Protein AF-A0A537XK04-F1 (afdb_monomer_lite)

Sequence (82 aa):
MSPEPASASLVELVAAAAAAPADDLLGLTAALVAVPSVSLDEEALSGAVEARLRSRPGLDVERVGLNVVARTHLGRERRIVL

Radius of gyration: 15.16 Å; chains: 1; bounding box: 47×33×28 Å

Foldseek 3Di:
DPPDPPPDDLVNLLVQLLPPDPVPPPSNVVSLVPRDDDPVRCQSSLVSVQNNLVVDPQWDWDDDRSDIDIDHDPVDPDDDDD

Structure (mmCIF, N/CA/C/O backbone):
data_AF-A0A537XK04-F1
#
_entry.id   AF-A0A537XK04-F1
#
loop_
_atom_site.group_PDB
_atom_site.id
_atom_site.type_symbol
_atom_site.label_atom_id
_atom_site.label_alt_id
_atom_site.label_comp_id
_atom_site.label_asym_id
_atom_site.label_entity_id
_atom_site.label_seq_id
_atom_site.pdbx_PDB_ins_code
_atom_site.Cartn_x
_atom_site.Cartn_y
_atom_site.Cartn_z
_atom_site.occupancy
_atom_site.B_iso_or_equiv
_atom_site.auth_seq_id
_atom_site.auth_comp_id
_atom_site.auth_asym_id
_atom_site.auth_atom_id
_atom_site.pdbx_PDB_model_num
ATOM 1 N N . MET A 1 1 ? 31.983 -17.108 -6.695 1.00 44.81 1 MET A N 1
ATOM 2 C CA . MET A 1 1 ? 30.819 -16.897 -7.573 1.00 44.81 1 MET A CA 1
ATOM 3 C C . MET A 1 1 ? 29.598 -17.098 -6.701 1.00 44.81 1 MET A C 1
ATOM 5 O O . MET A 1 1 ? 29.181 -18.231 -6.501 1.00 44.81 1 MET A O 1
ATOM 9 N N . SER A 1 2 ? 29.154 -16.035 -6.027 1.00 45.12 2 SER A N 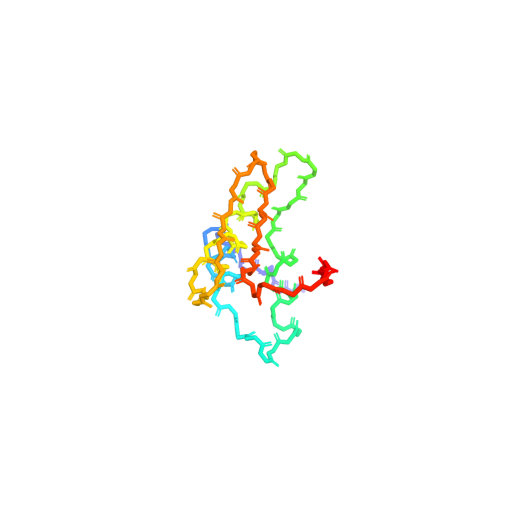1
ATOM 10 C CA . SER A 1 2 ? 27.883 -16.074 -5.299 1.00 45.12 2 SER A CA 1
ATOM 11 C C . SER A 1 2 ? 26.789 -16.397 -6.319 1.00 45.12 2 SER A C 1
ATOM 13 O O . SER A 1 2 ? 26.898 -15.900 -7.443 1.00 45.12 2 SER A O 1
ATOM 15 N N . PRO A 1 3 ? 25.801 -17.247 -5.999 1.00 54.25 3 PRO A N 1
ATOM 16 C CA . PRO A 1 3 ? 24.701 -17.483 -6.921 1.00 54.25 3 PRO A CA 1
ATOM 17 C C . PRO A 1 3 ? 24.058 -16.132 -7.241 1.00 54.25 3 PRO A C 1
ATOM 19 O O . PRO A 1 3 ? 23.774 -15.349 -6.333 1.00 54.25 3 PRO A O 1
ATOM 22 N N . GLU A 1 4 ? 23.902 -15.840 -8.531 1.00 47.44 4 GLU A N 1
ATOM 23 C CA . GLU A 1 4 ? 23.026 -14.763 -8.978 1.00 47.44 4 GLU A CA 1
ATOM 24 C C . GLU A 1 4 ? 21.654 -15.044 -8.343 1.00 47.44 4 GLU A C 1
ATOM 26 O O . GLU A 1 4 ? 21.181 -16.184 -8.451 1.00 47.44 4 GLU A O 1
ATOM 31 N N . PRO A 1 5 ? 21.049 -14.106 -7.590 1.00 54.53 5 PRO A N 1
ATOM 32 C CA . PRO A 1 5 ? 19.715 -14.346 -7.066 1.00 54.53 5 PRO A CA 1
ATOM 33 C C . PRO A 1 5 ? 18.823 -14.664 -8.266 1.00 54.53 5 PRO A C 1
ATOM 35 O O . PRO A 1 5 ? 18.845 -13.936 -9.257 1.00 54.53 5 PRO A O 1
ATOM 38 N N . ALA A 1 6 ? 18.111 -15.793 -8.206 1.00 58.56 6 ALA A N 1
ATOM 39 C CA . ALA A 1 6 ? 17.168 -16.190 -9.243 1.00 58.56 6 ALA A CA 1
ATOM 40 C C . ALA A 1 6 ? 16.326 -14.967 -9.634 1.00 58.56 6 ALA A C 1
ATOM 42 O O . ALA A 1 6 ? 15.811 -14.289 -8.744 1.00 58.56 6 ALA A O 1
ATOM 43 N N . SER A 1 7 ? 16.242 -14.661 -10.934 1.00 62.53 7 SER A N 1
ATOM 44 C CA . SER A 1 7 ? 15.406 -13.572 -11.453 1.00 62.53 7 SER A CA 1
ATOM 45 C C . SER A 1 7 ? 13.951 -13.851 -11.076 1.00 62.53 7 SER A C 1
ATOM 47 O O . SER A 1 7 ? 13.232 -14.536 -11.800 1.00 62.53 7 SER A O 1
ATOM 49 N N . ALA A 1 8 ? 13.542 -13.377 -9.901 1.00 73.62 8 ALA A N 1
ATOM 50 C CA . ALA A 1 8 ? 12.162 -13.413 -9.464 1.00 73.62 8 ALA A CA 1
ATOM 51 C C . ALA A 1 8 ? 11.359 -12.523 -10.408 1.00 73.62 8 ALA A C 1
ATOM 53 O O . ALA A 1 8 ? 11.758 -11.399 -10.727 1.00 73.62 8 ALA A O 1
ATOM 54 N N . SER A 1 9 ? 10.236 -13.039 -10.886 1.00 88.06 9 SER A N 1
ATOM 55 C CA . SER A 1 9 ? 9.358 -12.270 -11.752 1.00 88.06 9 SER A CA 1
ATOM 56 C C . SER A 1 9 ? 8.766 -11.087 -10.983 1.00 88.06 9 SER A C 1
ATOM 58 O O . SER A 1 9 ? 8.506 -11.164 -9.780 1.00 88.06 9 SER A O 1
ATOM 60 N N . LEU A 1 10 ? 8.483 -9.989 -11.688 1.00 81.81 10 LEU A N 1
ATOM 61 C CA . LEU A 1 10 ? 7.832 -8.817 -11.095 1.00 81.81 10 LEU A CA 1
ATOM 62 C C . LEU A 1 10 ? 6.519 -9.189 -10.378 1.00 81.81 10 LEU A C 1
ATOM 64 O O . LEU A 1 10 ? 6.194 -8.626 -9.337 1.00 81.81 10 LEU A O 1
ATOM 68 N N . VAL A 1 11 ? 5.799 -10.183 -10.906 1.00 87.94 11 VAL A N 1
ATOM 69 C CA . VAL A 1 11 ? 4.561 -10.715 -10.323 1.00 87.94 11 VAL A CA 1
ATOM 70 C C . VAL A 1 11 ? 4.806 -11.335 -8.945 1.00 87.94 11 VAL A C 1
ATOM 72 O O . VAL A 1 11 ? 4.046 -11.068 -8.016 1.00 87.94 11 VAL A O 1
ATOM 75 N N . GLU A 1 12 ? 5.864 -12.131 -8.78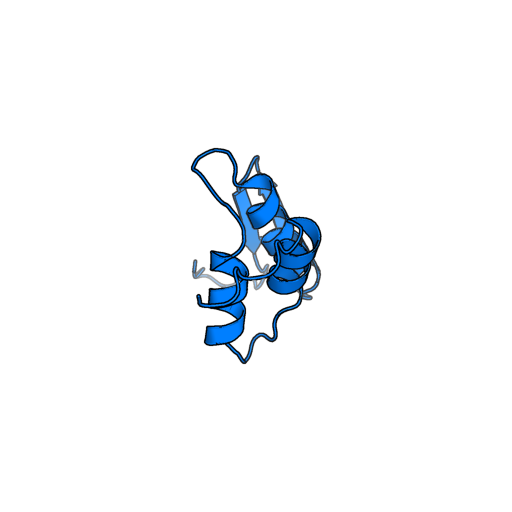7 1.00 89.31 12 GLU A N 1
ATOM 76 C CA . GLU A 1 12 ? 6.210 -12.767 -7.508 1.00 89.31 12 GLU A CA 1
ATOM 77 C C . GLU A 1 12 ? 6.621 -11.732 -6.458 1.00 89.31 12 GLU A C 1
ATOM 79 O O . GLU A 1 12 ? 6.206 -11.825 -5.302 1.00 89.31 12 GLU A O 1
ATOM 84 N N . LEU A 1 13 ? 7.374 -10.710 -6.868 1.00 87.31 13 LEU A N 1
ATOM 85 C CA . LEU A 1 13 ? 7.804 -9.622 -5.989 1.00 87.31 13 LEU A CA 1
ATOM 86 C C . LEU A 1 13 ? 6.611 -8.793 -5.496 1.00 87.31 13 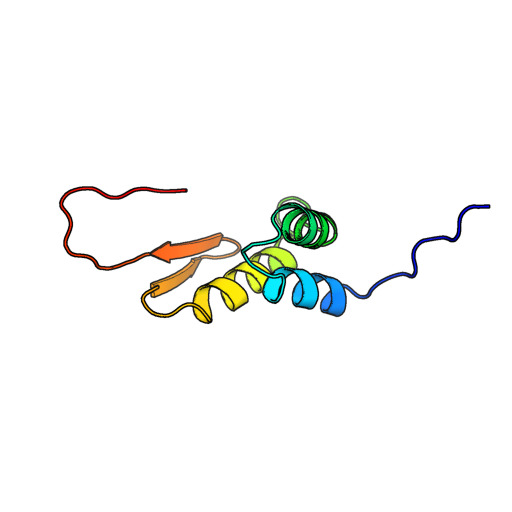LEU A C 1
ATOM 88 O O . LEU A 1 13 ? 6.475 -8.535 -4.299 1.00 87.31 13 LEU A O 1
ATOM 92 N N . VAL A 1 14 ? 5.696 -8.445 -6.404 1.00 88.88 14 VAL A N 1
ATOM 93 C CA . VAL A 1 14 ? 4.452 -7.730 -6.080 1.00 88.88 14 VAL A CA 1
ATOM 94 C C . VAL A 1 14 ? 3.560 -8.557 -5.153 1.00 88.88 14 VAL A C 1
ATOM 96 O O . VAL A 1 14 ? 3.030 -8.026 -4.175 1.00 88.88 14 VAL A O 1
ATOM 99 N N . ALA A 1 15 ? 3.418 -9.860 -5.410 1.00 87.12 15 ALA A N 1
ATOM 100 C CA . ALA A 1 15 ? 2.640 -10.749 -4.552 1.00 87.12 15 ALA A CA 1
ATOM 101 C C . ALA A 1 15 ? 3.239 -10.844 -3.140 1.00 87.12 15 ALA A C 1
ATOM 103 O O . ALA A 1 15 ? 2.502 -10.759 -2.155 1.00 87.12 15 ALA A O 1
ATOM 104 N N . ALA A 1 16 ? 4.566 -10.954 -3.029 1.00 85.50 16 ALA A N 1
ATOM 105 C CA . ALA A 1 16 ? 5.261 -10.960 -1.746 1.00 85.50 16 ALA A CA 1
ATOM 106 C C . ALA A 1 16 ? 5.037 -9.649 -0.973 1.00 85.50 16 ALA A C 1
ATOM 108 O O . ALA A 1 16 ? 4.672 -9.687 0.203 1.00 85.50 16 ALA A O 1
ATOM 109 N N . ALA A 1 17 ? 5.167 -8.495 -1.636 1.00 84.94 17 ALA A N 1
ATOM 110 C CA . ALA A 1 17 ? 4.915 -7.188 -1.029 1.00 84.94 17 ALA A CA 1
ATOM 111 C C . ALA A 1 17 ? 3.457 -7.028 -0.556 1.00 84.94 17 ALA A C 1
ATOM 113 O O . ALA A 1 17 ? 3.200 -6.510 0.534 1.00 84.94 17 ALA A O 1
ATOM 114 N N . ALA A 1 18 ? 2.489 -7.517 -1.336 1.00 89.00 18 ALA A N 1
ATOM 115 C CA . ALA A 1 18 ? 1.079 -7.471 -0.962 1.00 89.00 18 ALA A CA 1
ATOM 116 C C . ALA A 1 18 ? 0.755 -8.395 0.232 1.00 89.00 18 ALA A C 1
ATOM 118 O O . ALA A 1 18 ? -0.027 -8.018 1.113 1.00 89.00 18 ALA A O 1
ATOM 119 N N . ALA A 1 19 ? 1.368 -9.582 0.291 1.00 88.88 19 ALA A N 1
ATOM 120 C CA . ALA A 1 19 ? 1.029 -10.646 1.239 1.00 88.88 19 ALA A CA 1
ATOM 121 C C . ALA A 1 19 ? 1.865 -10.671 2.531 1.00 88.88 19 ALA A C 1
ATOM 123 O O . ALA A 1 19 ? 1.443 -11.318 3.488 1.00 88.88 19 ALA A O 1
ATOM 124 N N . ALA A 1 20 ? 3.011 -9.980 2.594 1.00 86.75 20 ALA A N 1
ATOM 125 C CA . ALA A 1 20 ? 3.939 -10.069 3.725 1.00 86.75 20 ALA A CA 1
ATOM 126 C C . ALA A 1 20 ? 3.252 -9.856 5.096 1.00 86.75 20 ALA A C 1
ATOM 128 O O . ALA A 1 20 ? 2.354 -9.020 5.214 1.00 86.75 20 ALA A O 1
ATOM 129 N N . PRO A 1 21 ? 3.623 -10.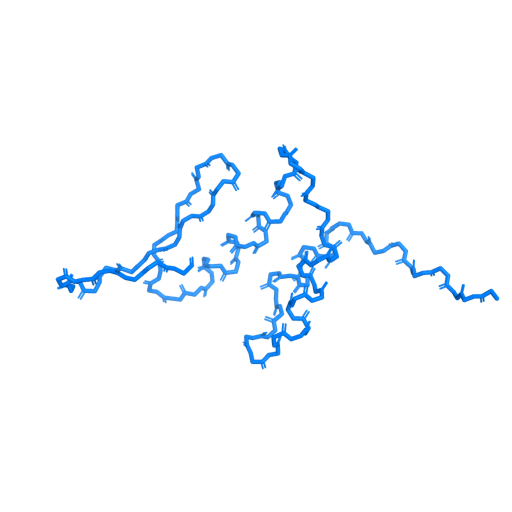587 6.154 1.00 88.25 21 PRO A N 1
ATOM 130 C CA . PRO A 1 21 ? 3.026 -10.409 7.476 1.00 88.25 21 PRO A CA 1
ATOM 131 C C . PRO A 1 21 ? 3.235 -8.985 8.020 1.00 88.25 21 PRO A C 1
ATOM 133 O O . PRO A 1 21 ? 4.219 -8.320 7.711 1.00 88.25 21 PRO A O 1
ATOM 136 N N . ALA A 1 22 ? 2.272 -8.465 8.788 1.00 83.75 22 ALA A N 1
ATOM 137 C CA . ALA A 1 22 ? 2.355 -7.099 9.325 1.00 83.75 22 ALA A CA 1
ATOM 138 C C . ALA A 1 22 ? 3.271 -6.984 10.558 1.00 83.75 22 ALA A C 1
ATOM 140 O O . ALA A 1 22 ? 3.698 -5.883 10.893 1.00 83.75 22 ALA A O 1
ATOM 141 N N . ASP A 1 23 ? 3.547 -8.102 11.223 1.00 93.06 23 ASP A N 1
ATOM 142 C CA . ASP A 1 23 ? 4.426 -8.240 12.384 1.00 93.06 23 ASP A CA 1
ATOM 143 C C . ASP A 1 23 ? 5.899 -8.501 12.014 1.00 93.06 23 ASP A C 1
ATOM 145 O O . ASP A 1 23 ? 6.766 -8.381 12.877 1.00 93.06 23 ASP A O 1
ATOM 149 N N . ASP A 1 24 ? 6.209 -8.755 10.736 1.00 94.06 24 ASP A N 1
ATOM 150 C CA . ASP A 1 24 ? 7.580 -8.831 10.214 1.00 94.06 24 ASP A CA 1
ATOM 151 C C . ASP A 1 24 ? 7.931 -7.590 9.378 1.00 94.06 24 ASP A C 1
ATOM 153 O O . ASP A 1 24 ? 7.790 -7.550 8.151 1.00 94.06 24 ASP A O 1
ATOM 157 N N . LEU A 1 25 ? 8.412 -6.550 10.059 1.00 92.81 25 LEU A N 1
ATOM 158 C CA . LEU A 1 25 ? 8.805 -5.301 9.406 1.00 92.81 25 LEU A CA 1
ATOM 159 C C . LEU A 1 25 ? 9.997 -5.475 8.459 1.00 92.81 25 LEU A C 1
ATOM 161 O O . LEU A 1 25 ? 10.053 -4.802 7.428 1.00 92.81 25 LEU A O 1
ATOM 165 N N . LEU A 1 26 ? 10.950 -6.352 8.790 1.00 95.12 26 LEU A N 1
ATOM 166 C CA . LEU A 1 26 ? 12.149 -6.537 7.976 1.00 95.12 26 LEU A CA 1
ATOM 167 C C . LEU A 1 26 ? 11.809 -7.277 6.681 1.00 95.12 26 LEU A C 1
ATOM 169 O O . LEU A 1 26 ? 12.210 -6.827 5.609 1.00 95.12 26 LEU A O 1
ATOM 173 N N . GLY A 1 27 ? 11.019 -8.351 6.770 1.00 92.88 27 GLY A N 1
ATOM 174 C CA . GLY A 1 27 ? 10.531 -9.088 5.607 1.00 92.88 27 GLY A CA 1
ATOM 175 C C . GLY A 1 27 ? 9.654 -8.232 4.696 1.00 92.88 27 GLY A C 1
ATOM 176 O O . GLY A 1 27 ? 9.869 -8.216 3.484 1.00 92.88 27 GLY A O 1
ATOM 177 N N . LEU A 1 28 ? 8.730 -7.443 5.260 1.00 93.44 28 LEU A N 1
ATOM 178 C CA . LEU A 1 28 ? 7.921 -6.503 4.476 1.00 93.44 28 LEU A CA 1
ATOM 179 C C . LEU A 1 28 ? 8.792 -5.449 3.776 1.00 93.44 28 LEU A C 1
ATOM 181 O O . LEU A 1 28 ? 8.594 -5.179 2.594 1.00 93.44 28 LEU A O 1
ATOM 185 N N . THR A 1 29 ? 9.771 -4.875 4.477 1.00 93.81 29 THR A N 1
ATOM 186 C CA . THR A 1 29 ? 10.675 -3.876 3.885 1.00 93.81 29 THR A CA 1
ATOM 187 C C . THR A 1 29 ? 11.497 -4.486 2.753 1.00 93.81 29 THR A C 1
ATOM 189 O O . THR A 1 29 ? 11.584 -3.895 1.680 1.00 93.81 29 THR A O 1
ATOM 192 N N . ALA A 1 30 ? 12.055 -5.684 2.952 1.00 94.50 30 ALA A N 1
ATOM 193 C CA . ALA A 1 30 ? 12.803 -6.389 1.916 1.00 94.50 30 ALA A CA 1
ATOM 194 C C . ALA A 1 30 ? 11.934 -6.687 0.682 1.00 94.50 30 ALA A C 1
ATOM 196 O O . ALA A 1 30 ? 12.385 -6.476 -0.442 1.00 94.50 30 ALA A O 1
ATOM 197 N N . ALA A 1 31 ? 10.681 -7.111 0.883 1.00 93.81 31 ALA A N 1
ATOM 198 C CA . ALA A 1 31 ? 9.740 -7.363 -0.206 1.00 93.81 31 ALA A CA 1
ATOM 199 C C . ALA A 1 31 ? 9.402 -6.087 -0.995 1.00 93.81 31 ALA A C 1
ATOM 201 O O . ALA A 1 31 ? 9.378 -6.123 -2.221 1.00 93.81 31 ALA A O 1
ATOM 202 N N . LEU A 1 32 ? 9.190 -4.955 -0.313 1.00 93.94 32 LEU A N 1
ATOM 203 C CA . LEU A 1 32 ? 8.930 -3.667 -0.966 1.00 93.94 32 LEU A CA 1
ATOM 204 C C . LEU A 1 32 ? 10.150 -3.166 -1.751 1.00 93.94 32 LEU A C 1
ATOM 206 O O . LEU A 1 32 ? 9.997 -2.751 -2.893 1.00 93.94 32 LEU A O 1
ATOM 210 N N . VAL A 1 33 ? 11.353 -3.244 -1.171 1.00 95.62 33 VAL A N 1
ATOM 211 C CA . VAL A 1 33 ? 12.612 -2.821 -1.820 1.00 95.62 33 VAL A CA 1
ATOM 212 C C . VAL A 1 33 ? 12.922 -3.650 -3.066 1.00 95.62 33 VAL A C 1
ATOM 214 O O . VAL A 1 33 ? 13.549 -3.151 -3.997 1.00 95.62 33 VAL A O 1
ATOM 217 N N . ALA A 1 34 ? 12.497 -4.912 -3.094 1.00 95.19 34 ALA A N 1
ATOM 218 C CA . ALA A 1 34 ? 12.718 -5.779 -4.240 1.00 95.19 34 ALA A CA 1
ATOM 219 C C . ALA A 1 34 ? 11.854 -5.402 -5.458 1.00 95.19 34 ALA A C 1
ATOM 221 O O . ALA A 1 34 ? 12.238 -5.728 -6.579 1.00 95.19 34 ALA A O 1
ATOM 222 N N . VAL A 1 35 ? 10.720 -4.714 -5.272 1.00 94.75 35 VAL A N 1
ATOM 223 C CA . VAL A 1 35 ? 9.875 -4.245 -6.380 1.00 94.75 35 VAL A CA 1
ATOM 224 C C . VAL A 1 35 ? 10.509 -2.994 -7.005 1.00 94.75 35 VAL A C 1
ATOM 226 O O . VAL A 1 35 ? 10.651 -1.985 -6.314 1.00 94.75 35 VAL A O 1
ATOM 229 N N . PRO A 1 36 ? 10.863 -3.003 -8.305 1.00 93.19 36 PRO A N 1
ATOM 230 C CA . PRO A 1 36 ? 11.336 -1.805 -8.988 1.00 93.19 36 PRO A CA 1
ATOM 231 C C . PRO A 1 36 ? 10.304 -0.674 -8.910 1.00 93.19 36 PRO A C 1
ATOM 233 O O . PRO A 1 36 ? 9.122 -0.879 -9.182 1.00 93.19 36 PRO A O 1
ATOM 236 N N . SER A 1 37 ? 10.764 0.518 -8.539 1.00 94.94 37 SER A N 1
ATOM 237 C CA . SER A 1 37 ? 9.927 1.713 -8.395 1.00 94.94 37 SER A CA 1
ATOM 238 C C . SER A 1 37 ? 10.719 2.960 -8.789 1.00 94.94 37 SER A C 1
ATOM 240 O O . SER A 1 37 ? 10.977 3.851 -7.975 1.00 94.94 37 SER A O 1
ATOM 242 N N . VAL A 1 38 ? 11.209 2.977 -10.029 1.00 95.94 38 VAL A N 1
ATOM 243 C CA . VAL A 1 38 ? 11.841 4.181 -10.579 1.00 95.94 38 VAL A CA 1
ATOM 244 C C . VAL A 1 38 ? 10.785 5.281 -10.630 1.00 95.94 38 VAL A C 1
ATOM 246 O O . VAL A 1 38 ? 9.610 4.999 -10.845 1.00 95.94 38 VAL A O 1
ATOM 249 N N . SER A 1 39 ? 11.191 6.532 -10.417 1.00 94.00 39 SER A N 1
ATOM 250 C CA . SER A 1 39 ? 10.262 7.659 -10.455 1.00 94.00 39 SER A CA 1
ATOM 251 C C . SER A 1 39 ? 9.439 7.666 -11.746 1.00 94.00 39 SER A C 1
ATOM 253 O O . SER A 1 39 ? 10.024 7.653 -12.829 1.00 94.00 39 SER A O 1
ATOM 255 N N . LEU A 1 40 ? 8.110 7.750 -11.618 1.00 92.88 40 LEU A N 1
ATOM 256 C CA . LEU A 1 40 ? 7.103 7.657 -12.693 1.00 92.88 40 LEU A CA 1
ATOM 257 C C . LEU A 1 40 ? 6.830 6.244 -13.243 1.00 92.88 40 LEU A C 1
ATOM 259 O O . LEU A 1 40 ? 6.019 6.104 -14.159 1.00 92.88 40 LEU A O 1
ATOM 263 N N . ASP A 1 41 ? 7.470 5.215 -12.694 1.00 94.88 41 ASP A N 1
ATOM 264 C CA . ASP A 1 41 ? 7.266 3.800 -13.023 1.00 94.88 41 ASP A CA 1
ATOM 265 C C . ASP A 1 41 ? 6.995 2.981 -11.748 1.00 94.88 41 ASP A C 1
ATOM 267 O O . ASP A 1 41 ? 7.595 1.941 -11.476 1.00 94.88 41 ASP A O 1
ATOM 271 N N . GLU A 1 42 ? 6.104 3.496 -10.897 1.00 95.88 42 GLU A N 1
ATOM 272 C CA . GLU A 1 42 ? 5.734 2.871 -9.625 1.00 95.88 42 GLU A CA 1
ATOM 273 C C . GLU A 1 42 ? 4.432 2.054 -9.700 1.00 95.88 42 GLU A C 1
ATOM 275 O O . GLU A 1 42 ? 3.870 1.690 -8.665 1.00 95.88 42 GLU A O 1
ATOM 280 N N . GLU A 1 43 ? 3.916 1.750 -10.895 1.00 96.56 43 GLU A N 1
ATOM 281 C CA . GLU A 1 43 ? 2.627 1.056 -11.086 1.00 96.56 43 GLU A CA 1
ATOM 282 C C . GLU A 1 43 ? 2.585 -0.296 -10.352 1.00 96.56 43 GLU A C 1
ATOM 284 O O . GLU A 1 43 ? 1.621 -0.609 -9.653 1.00 96.56 43 GLU A O 1
ATOM 289 N N . ALA A 1 44 ? 3.670 -1.070 -10.434 1.00 95.75 44 ALA A N 1
ATOM 290 C CA . ALA A 1 44 ? 3.775 -2.362 -9.761 1.00 95.75 44 ALA A CA 1
ATOM 291 C C . ALA A 1 44 ? 3.732 -2.223 -8.228 1.00 95.75 44 ALA A C 1
ATOM 293 O O . ALA A 1 44 ? 2.971 -2.922 -7.552 1.00 95.75 44 ALA A O 1
ATOM 294 N N . LEU A 1 45 ? 4.519 -1.294 -7.677 1.00 95.94 45 LEU A N 1
ATOM 295 C CA . LEU A 1 45 ? 4.593 -1.061 -6.234 1.00 95.94 45 LEU A CA 1
ATOM 296 C C . LEU A 1 45 ? 3.277 -0.487 -5.688 1.00 95.94 45 LEU A C 1
ATOM 298 O O . LEU A 1 45 ? 2.752 -0.972 -4.685 1.00 95.94 45 LEU A O 1
ATOM 302 N N . SER A 1 46 ? 2.715 0.515 -6.363 1.00 97.00 46 SER A N 1
ATOM 303 C CA . SER A 1 46 ? 1.439 1.131 -5.986 1.00 97.00 46 SER A CA 1
ATOM 304 C C . SER A 1 46 ? 0.281 0.132 -6.060 1.00 97.00 46 SER A C 1
ATOM 306 O O . SER A 1 46 ? -0.527 0.074 -5.132 1.00 97.00 46 SER A O 1
ATOM 308 N N . GLY A 1 47 ? 0.248 -0.742 -7.072 1.00 96.69 47 GLY A N 1
ATOM 309 C CA . GLY A 1 47 ? -0.706 -1.851 -7.149 1.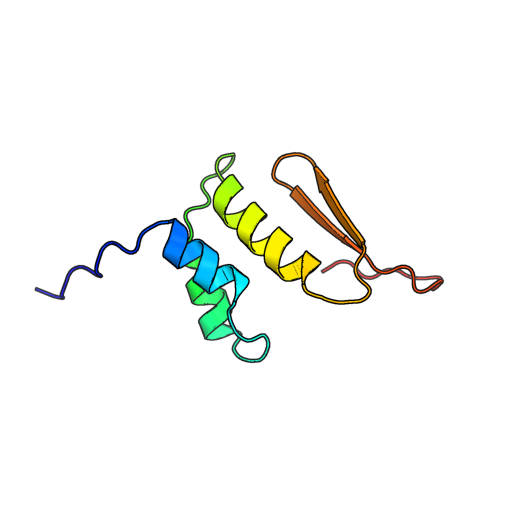00 96.69 47 GLY A CA 1
ATOM 310 C C . GLY A 1 47 ? -0.592 -2.833 -5.975 1.00 96.69 47 GLY A C 1
ATOM 311 O O . GLY A 1 47 ? -1.611 -3.227 -5.399 1.00 96.69 47 GLY A O 1
ATOM 312 N N . ALA A 1 48 ? 0.631 -3.184 -5.556 1.00 96.25 48 ALA A N 1
ATOM 313 C CA . ALA A 1 48 ? 0.860 -4.047 -4.391 1.00 96.25 48 ALA A CA 1
ATOM 314 C C . ALA A 1 48 ? 0.306 -3.422 -3.097 1.00 96.25 48 ALA A C 1
ATOM 316 O O . ALA A 1 48 ? -0.390 -4.080 -2.314 1.00 96.25 48 ALA A O 1
ATOM 317 N N . VAL A 1 49 ? 0.587 -2.132 -2.889 1.00 95.31 49 VAL A N 1
ATOM 318 C CA . VAL A 1 49 ? 0.124 -1.364 -1.725 1.00 95.31 49 VAL A CA 1
ATOM 319 C C . VAL A 1 49 ? -1.402 -1.239 -1.722 1.00 95.31 49 VAL A C 1
ATOM 321 O O . VAL A 1 49 ? -2.036 -1.485 -0.696 1.00 95.31 49 VAL A O 1
ATOM 324 N N . GLU A 1 50 ? -2.014 -0.921 -2.863 1.00 97.50 50 GLU A N 1
ATOM 325 C CA . GLU A 1 50 ? -3.469 -0.832 -3.026 1.00 97.50 50 GLU A CA 1
ATOM 326 C C . GLU A 1 50 ? -4.171 -2.153 -2.699 1.00 97.50 50 GLU A C 1
ATOM 328 O O . GLU A 1 50 ? -5.126 -2.161 -1.917 1.00 97.50 50 GLU A O 1
ATOM 333 N N . ALA A 1 51 ? -3.679 -3.275 -3.235 1.00 95.94 51 ALA A N 1
ATOM 334 C CA . ALA A 1 51 ? -4.232 -4.600 -2.964 1.00 95.94 51 ALA A CA 1
ATOM 335 C C . ALA A 1 51 ? -4.186 -4.936 -1.465 1.00 95.94 51 ALA A C 1
ATOM 337 O O . ALA A 1 51 ? -5.172 -5.404 -0.888 1.00 95.94 51 ALA A O 1
ATOM 338 N N . ARG A 1 52 ? -3.058 -4.635 -0.811 1.00 95.31 52 ARG A N 1
ATOM 339 C CA . ARG A 1 52 ? -2.879 -4.855 0.627 1.00 95.31 52 ARG A CA 1
ATOM 340 C C . ARG A 1 52 ? -3.759 -3.950 1.488 1.00 95.31 52 ARG A C 1
ATOM 342 O O . ARG A 1 52 ? -4.225 -4.380 2.538 1.00 95.31 52 ARG A O 1
ATOM 349 N N . LEU A 1 53 ? -3.981 -2.699 1.087 1.00 95.62 53 LEU A N 1
ATOM 350 C CA . LEU A 1 53 ? -4.849 -1.779 1.826 1.00 95.62 53 LEU A CA 1
ATOM 351 C C . LEU A 1 53 ? -6.326 -2.144 1.655 1.00 95.62 53 LEU A C 1
ATOM 353 O O . LEU A 1 53 ? -7.063 -2.119 2.637 1.00 95.62 53 LEU A O 1
ATOM 357 N N . ARG A 1 54 ? -6.752 -2.556 0.453 1.00 96.88 54 ARG A N 1
ATOM 358 C CA . ARG A 1 54 ? -8.135 -2.994 0.194 1.00 96.88 54 ARG A CA 1
ATOM 359 C C . ARG A 1 54 ? -8.529 -4.271 0.926 1.00 96.88 54 ARG A C 1
ATOM 361 O O . ARG A 1 54 ? -9.711 -4.462 1.195 1.00 96.88 54 ARG A O 1
ATOM 368 N N . SER A 1 55 ? -7.576 -5.138 1.267 1.00 95.06 55 SER A N 1
ATOM 369 C CA . SER A 1 55 ? -7.870 -6.335 2.065 1.00 95.06 55 SER A CA 1
ATOM 370 C C . SER A 1 55 ? -8.116 -6.030 3.549 1.00 95.06 55 SER A C 1
ATOM 372 O O . SER A 1 55 ? -8.586 -6.902 4.281 1.00 95.06 55 SER A O 1
ATOM 374 N N . ARG A 1 56 ? -7.832 -4.802 4.014 1.00 94.00 56 ARG A N 1
ATOM 375 C CA . ARG A 1 56 ? -8.029 -4.403 5.412 1.00 94.00 56 ARG A CA 1
ATOM 376 C C . ARG A 1 56 ? -9.431 -3.824 5.630 1.00 94.00 56 ARG A C 1
ATOM 378 O O . ARG A 1 56 ? -9.781 -2.817 5.013 1.00 94.00 56 ARG A O 1
ATOM 385 N N . PRO A 1 57 ? -10.228 -4.389 6.552 1.00 95.06 57 PRO A N 1
ATOM 386 C CA . PRO A 1 57 ? -11.558 -3.872 6.842 1.00 95.06 57 PRO A CA 1
ATOM 387 C C . PRO A 1 57 ? -11.492 -2.477 7.479 1.00 95.06 57 PRO A C 1
ATOM 389 O O . PRO A 1 57 ? -10.606 -2.179 8.279 1.00 95.06 57 PRO A O 1
ATOM 392 N N . GLY A 1 58 ? -12.469 -1.629 7.151 1.00 95.00 58 GLY A N 1
ATOM 393 C CA . GLY A 1 58 ? -12.604 -0.284 7.723 1.00 95.00 58 GLY A CA 1
ATOM 394 C C . GLY A 1 58 ? -11.764 0.805 7.047 1.00 95.00 58 GLY A C 1
ATOM 395 O O . GLY A 1 58 ? -11.803 1.949 7.507 1.00 95.00 58 GLY A O 1
ATOM 396 N N . LEU A 1 59 ? -11.037 0.476 5.973 1.00 97.56 59 LEU A N 1
ATOM 397 C CA . LEU A 1 59 ? -10.379 1.451 5.105 1.00 97.56 59 LEU A CA 1
ATOM 398 C C . LEU A 1 59 ? -11.229 1.734 3.865 1.00 97.56 59 LEU A C 1
ATOM 400 O O . LEU A 1 59 ? -11.671 0.814 3.183 1.00 97.56 59 LEU A O 1
ATOM 404 N N . ASP A 1 60 ? -11.406 3.016 3.564 1.00 98.06 60 ASP A N 1
ATOM 405 C CA . ASP A 1 60 ? -11.784 3.493 2.237 1.00 98.06 60 ASP A CA 1
ATOM 406 C C . ASP A 1 60 ? -10.498 3.768 1.443 1.00 98.06 60 ASP A C 1
ATOM 408 O O . ASP A 1 60 ? -9.603 4.453 1.951 1.00 98.06 60 ASP A O 1
ATOM 412 N N . VAL A 1 61 ? -10.371 3.185 0.246 1.00 98.44 61 VAL A N 1
ATOM 413 C CA . VAL A 1 61 ? -9.131 3.181 -0.550 1.00 98.44 61 VAL A CA 1
ATOM 414 C C . VAL A 1 61 ? -9.383 3.766 -1.934 1.00 98.44 61 VAL A C 1
ATOM 416 O O . VAL A 1 61 ? -10.127 3.203 -2.738 1.00 98.44 61 VAL A O 1
ATOM 419 N N . GLU A 1 62 ? -8.681 4.852 -2.232 1.00 98.25 62 GLU A N 1
ATOM 420 C CA . GLU A 1 62 ? -8.777 5.619 -3.469 1.00 98.25 62 GLU A CA 1
ATOM 421 C C . GLU A 1 62 ? -7.447 5.574 -4.236 1.00 98.25 62 GLU A C 1
ATOM 423 O O . GLU A 1 62 ? -6.367 5.671 -3.643 1.00 98.25 62 GLU A O 1
ATOM 428 N N . ARG A 1 63 ? -7.529 5.448 -5.565 1.00 97.75 63 ARG A N 1
ATOM 429 C CA . ARG A 1 63 ? -6.381 5.470 -6.478 1.00 97.75 63 ARG A CA 1
ATOM 430 C C . ARG A 1 63 ? -6.414 6.753 -7.304 1.00 97.75 63 ARG A C 1
ATOM 432 O O . ARG A 1 63 ? -7.409 7.029 -7.969 1.00 97.75 63 ARG A O 1
ATOM 439 N N . VAL A 1 64 ? -5.316 7.507 -7.288 1.00 97.38 64 VAL A N 1
ATOM 440 C CA . VAL A 1 64 ? -5.154 8.752 -8.055 1.00 97.38 64 VAL A CA 1
ATOM 441 C C . VAL A 1 64 ? -3.829 8.698 -8.817 1.00 97.38 64 VAL A C 1
ATOM 443 O O . VAL A 1 64 ? -2.765 9.026 -8.283 1.00 97.38 64 VAL A O 1
ATOM 446 N N . GLY A 1 65 ? -3.880 8.249 -10.073 1.00 95.69 65 GLY A N 1
ATOM 447 C CA . GLY A 1 65 ? -2.674 7.950 -10.852 1.00 95.69 65 GLY A CA 1
ATOM 448 C C . GLY A 1 65 ? -1.864 6.835 -10.187 1.00 95.69 65 GLY A C 1
ATOM 449 O O . GLY A 1 65 ? -2.411 5.776 -9.898 1.00 95.69 65 GLY A O 1
ATOM 450 N N . LEU A 1 66 ? -0.587 7.089 -9.890 1.00 96.31 66 LEU A N 1
ATOM 451 C CA . LEU A 1 66 ? 0.298 6.160 -9.166 1.00 96.31 66 LEU A CA 1
ATOM 452 C C . LEU A 1 66 ? 0.195 6.280 -7.633 1.00 96.31 66 LEU A C 1
ATOM 454 O O . LEU A 1 66 ? 0.867 5.557 -6.904 1.00 96.31 66 LEU A O 1
ATOM 458 N N . ASN A 1 67 ? -0.658 7.176 -7.122 1.00 96.38 67 ASN A N 1
ATOM 459 C CA . ASN A 1 67 ? -0.840 7.374 -5.686 1.00 96.38 67 ASN A CA 1
ATOM 460 C C . ASN A 1 67 ? -1.984 6.516 -5.150 1.00 96.38 67 ASN A C 1
ATOM 462 O O . ASN A 1 67 ? -3.057 6.440 -5.755 1.00 96.38 67 ASN A O 1
ATOM 466 N N . VAL A 1 68 ? -1.779 5.957 -3.960 1.00 97.56 68 VAL A N 1
ATOM 467 C CA . VAL A 1 68 ? -2.788 5.198 -3.219 1.00 97.56 68 VAL A CA 1
ATOM 468 C C . VAL A 1 68 ? -3.068 5.915 -1.908 1.00 97.56 68 VAL A C 1
ATOM 470 O O . VAL A 1 68 ? -2.156 6.151 -1.118 1.00 97.56 68 VAL A O 1
ATOM 473 N N . VAL A 1 69 ? -4.332 6.245 -1.658 1.00 97.50 69 VAL A N 1
ATOM 474 C CA . VAL A 1 69 ? -4.771 6.876 -0.411 1.00 97.50 69 VAL A CA 1
ATOM 475 C C . VAL A 1 69 ? -5.727 5.932 0.297 1.00 97.50 69 VAL A C 1
ATOM 477 O O . VAL A 1 69 ? -6.762 5.576 -0.255 1.00 97.50 69 VAL A O 1
ATOM 480 N N . ALA A 1 70 ? -5.415 5.561 1.538 1.00 98.00 70 ALA A N 1
ATOM 481 C CA . ALA A 1 70 ? -6.337 4.838 2.408 1.00 98.00 70 ALA A CA 1
ATOM 482 C C . ALA A 1 70 ? -6.711 5.689 3.622 1.00 98.00 70 ALA A C 1
ATOM 484 O O . ALA A 1 70 ? -5.857 6.327 4.239 1.00 98.00 70 ALA A O 1
ATOM 485 N N . ARG A 1 71 ? -7.996 5.701 3.978 1.00 97.75 71 ARG A N 1
ATOM 486 C CA . ARG A 1 71 ? -8.525 6.519 5.073 1.00 97.75 71 ARG A CA 1
ATOM 487 C C . ARG A 1 71 ? -9.568 5.771 5.890 1.00 97.75 71 ARG A C 1
ATOM 489 O O . ARG A 1 71 ? -10.247 4.879 5.401 1.00 97.75 71 ARG A O 1
ATOM 496 N N . THR A 1 72 ? -9.729 6.189 7.139 1.00 97.56 72 THR A N 1
A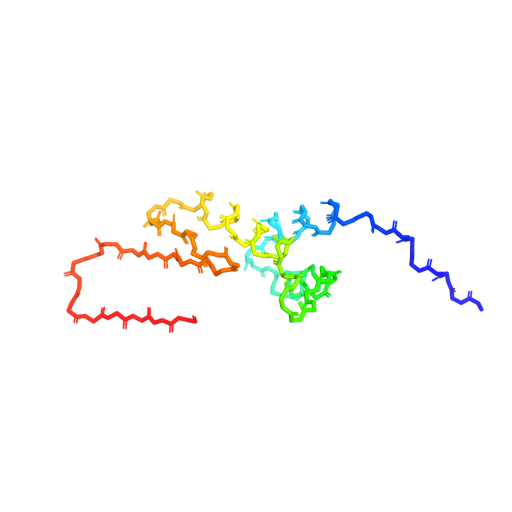TOM 497 C CA . THR A 1 72 ? -10.827 5.759 8.010 1.00 97.56 72 THR A CA 1
ATOM 498 C C . THR A 1 72 ? -11.831 6.899 8.208 1.00 97.56 72 THR A C 1
ATOM 500 O O . THR A 1 72 ? -11.478 8.086 8.182 1.00 97.56 72 THR A O 1
ATOM 503 N N . HIS A 1 73 ? -13.093 6.542 8.454 1.00 96.12 73 HIS A N 1
ATOM 504 C CA . HIS A 1 73 ? -14.191 7.478 8.727 1.00 96.12 73 HIS A CA 1
ATOM 505 C C . HIS A 1 73 ? -14.644 7.382 10.190 1.00 96.12 73 HIS A C 1
ATOM 507 O O . HIS A 1 73 ? -15.776 7.026 10.491 1.00 96.12 73 HIS A O 1
ATOM 513 N N . LEU A 1 74 ? -13.737 7.692 11.122 1.00 96.06 74 LEU A N 1
ATOM 514 C CA . LEU A 1 74 ? -13.964 7.504 12.565 1.00 96.06 74 LEU A CA 1
ATOM 515 C C . LEU A 1 74 ? -14.695 8.667 13.264 1.00 96.06 74 LEU A C 1
ATOM 517 O O . LEU A 1 74 ? -14.842 8.630 14.485 1.00 96.06 74 LEU A O 1
ATOM 521 N N . GLY A 1 75 ? -15.079 9.721 12.533 1.00 96.06 75 GLY A N 1
ATOM 522 C CA . GLY A 1 75 ? -15.774 10.890 13.096 1.00 96.06 75 GLY A CA 1
ATOM 523 C C . GLY A 1 75 ? -14.983 11.650 14.171 1.00 96.06 75 GLY A C 1
ATOM 524 O O . GLY A 1 75 ? -15.577 12.236 15.070 1.00 96.06 75 GLY A O 1
ATOM 525 N N . ARG A 1 76 ? -13.645 11.598 14.135 1.00 96.56 76 ARG A N 1
ATOM 526 C CA . ARG A 1 76 ? -12.772 12.257 15.121 1.00 96.56 76 ARG A CA 1
ATOM 527 C C . ARG A 1 76 ? -12.387 13.660 14.660 1.00 96.56 76 ARG A C 1
ATOM 529 O O . ARG A 1 76 ? -12.206 13.893 13.470 1.00 96.56 76 ARG A O 1
ATOM 536 N N . GLU A 1 77 ? -12.171 14.558 15.617 1.00 97.00 77 GLU A N 1
ATOM 537 C CA . GLU A 1 77 ? -11.766 15.952 15.362 1.00 97.00 77 GLU A CA 1
ATOM 538 C C . GLU A 1 77 ? -10.352 16.088 14.774 1.00 97.00 77 GLU A C 1
ATOM 540 O O . GLU A 1 77 ? -10.006 17.124 14.215 1.00 97.00 77 GLU A O 1
ATOM 545 N N . ARG A 1 78 ? -9.515 15.050 14.904 1.00 96.75 78 ARG A N 1
ATOM 546 C CA . ARG A 1 78 ? -8.122 15.039 14.439 1.00 96.75 78 ARG A CA 1
ATOM 547 C C . ARG A 1 78 ? -7.857 13.841 13.537 1.00 96.75 78 ARG A C 1
ATOM 549 O O . ARG A 1 78 ? -8.380 12.752 13.775 1.00 96.75 78 ARG A O 1
ATOM 556 N N . ARG A 1 79 ? -6.997 14.042 12.536 1.00 96.88 79 ARG A N 1
ATOM 557 C CA . ARG A 1 79 ? -6.543 13.018 11.587 1.00 96.88 79 ARG A CA 1
ATOM 558 C C . ARG A 1 79 ? -5.024 12.878 11.664 1.00 96.88 79 ARG A C 1
ATOM 560 O O . ARG A 1 79 ? -4.322 13.879 11.750 1.00 96.88 79 ARG A O 1
ATOM 567 N N . ILE A 1 80 ? -4.549 11.637 11.638 1.00 96.38 80 ILE A N 1
ATOM 568 C CA . ILE A 1 80 ? -3.127 11.288 11.557 1.00 96.38 80 ILE A CA 1
ATOM 569 C C . ILE A 1 80 ? -2.863 10.791 10.137 1.00 96.38 80 ILE A C 1
ATOM 571 O O . ILE A 1 80 ? -3.666 10.025 9.602 1.00 96.38 80 ILE A O 1
ATOM 575 N N . VAL A 1 81 ? -1.764 11.253 9.546 1.00 94.88 81 VAL A N 1
ATOM 576 C CA . VAL A 1 81 ? -1.237 10.773 8.265 1.00 94.88 81 VAL A CA 1
ATOM 577 C C . VAL A 1 81 ? 0.102 10.108 8.562 1.00 94.88 81 VAL A C 1
ATOM 579 O O . VAL A 1 81 ? 0.874 10.644 9.361 1.00 94.88 81 VAL A O 1
ATOM 582 N N . LEU A 1 82 ? 0.310 8.925 7.989 1.00 86.50 82 LEU A N 1
ATOM 583 C CA . LEU A 1 82 ? 1.526 8.124 8.117 1.00 86.50 82 LEU A CA 1
ATOM 584 C C . LEU A 1 82 ? 2.331 8.204 6.823 1.00 86.50 82 LEU A C 1
ATOM 586 O O . LEU A 1 82 ? 1.675 8.279 5.759 1.00 86.50 82 LEU A O 1
#

pLDDT: mean 90.17, std 12.45, range [44.81, 98.44]

Secondary structure (DSSP, 8-state):
-PPPP----HHHHHHHHHH--SS-HHHHHHHHHHS--BTTB-HHHHHHHHHHHHTSTT-EEEEETTEEEEE-----S-----